Protein AF-A0A2J5P1G5-F1 (afdb_monomer_lite)

InterPro domains:
  IPR009246 Ethanolamine ammonia-lyase small subunit [PF05985] (5-177)
  IPR009246 Ethanolamine ammonia-lyase small subunit [PTHR39330] (4-177)
  IPR042251 Ethanolamine ammonia-lyase light chain, C-terminal [G3DSA:3.40.50.11240] (61-177)
  IPR042255 Ethanolamine ammonia-lyase light chain, N-terminal [G3DSA:1.10.30.40] (1-49)

Foldseek 3Di:
DPPQQPCVVVVVVDPDPPSQDDDVPHGDPVVVVVVVVLVVVLVVQQQDFAPVVLVQVLCVVVVFAEDEFEFQQPDSVSLVVPVPRQLHTDPVRLVCLLVVPWAAWQEEEEEECARGNVVSVVPVSVVVSVCVVVCVVVVTGYTHHYYYYSHDPNNQVNSCVSNVYNYYDYDYDDRRD

Organism: NCBI:txid1134687

Structure (mmCIF, N/CA/C/O backbone):
data_AF-A0A2J5P1G5-F1
#
_entry.id   AF-A0A2J5P1G5-F1
#
loop_
_atom_site.group_PDB
_atom_site.id
_atom_site.type_symbol
_atom_site.label_atom_id
_atom_site.label_alt_id
_atom_site.label_comp_id
_atom_site.label_asym_id
_atom_site.label_entity_id
_atom_site.label_seq_id
_atom_site.pdbx_PDB_ins_code
_atom_site.Cartn_x
_atom_site.Cartn_y
_atom_site.Cartn_z
_atom_site.occupancy
_atom_site.B_iso_or_equiv
_atom_site.auth_seq_id
_atom_site.auth_comp_id
_atom_site.auth_asym_id
_atom_site.auth_atom_id
_atom_site.pdbx_PDB_model_num
ATOM 1 N N . MET A 1 1 ? 18.191 3.410 -45.804 1.00 47.31 1 MET A N 1
ATOM 2 C CA . MET A 1 1 ? 17.425 3.243 -44.550 1.00 47.31 1 MET A CA 1
ATOM 3 C C . MET A 1 1 ? 17.175 1.762 -44.374 1.00 47.31 1 MET A C 1
ATOM 5 O O . MET A 1 1 ? 16.726 1.146 -45.331 1.00 47.31 1 MET A O 1
ATOM 9 N N . ASN A 1 2 ? 17.518 1.180 -43.223 1.00 57.34 2 ASN A N 1
ATOM 10 C CA . ASN A 1 2 ? 17.138 -0.208 -42.955 1.00 57.34 2 ASN A CA 1
ATOM 11 C C . ASN A 1 2 ? 15.604 -0.307 -42.961 1.00 57.34 2 ASN A C 1
ATOM 13 O O . ASN A 1 2 ? 14.961 0.606 -42.432 1.00 57.34 2 ASN A O 1
ATOM 17 N N . PRO A 1 3 ? 15.022 -1.351 -43.574 1.00 60.09 3 PRO A N 1
ATOM 18 C CA . PRO A 1 3 ? 13.582 -1.550 -43.536 1.00 60.09 3 PRO A CA 1
ATOM 19 C C . PRO A 1 3 ? 13.118 -1.634 -42.073 1.00 60.09 3 PRO A C 1
ATOM 21 O O . PRO A 1 3 ? 13.862 -2.153 -41.232 1.00 60.09 3 PRO A O 1
ATOM 24 N N . PRO A 1 4 ? 11.932 -1.091 -41.745 1.00 65.06 4 PRO A N 1
ATOM 25 C CA . PRO A 1 4 ? 11.383 -1.208 -40.404 1.00 65.06 4 PRO A CA 1
ATOM 26 C C . PRO A 1 4 ? 11.291 -2.688 -40.025 1.00 65.06 4 PRO A C 1
ATOM 28 O O . PRO A 1 4 ? 10.872 -3.516 -40.832 1.00 65.06 4 PRO A O 1
ATOM 31 N N . ASP A 1 5 ? 11.731 -3.006 -38.808 1.00 76.38 5 ASP A N 1
ATOM 32 C CA . ASP A 1 5 ? 11.719 -4.366 -38.278 1.00 76.38 5 ASP A CA 1
ATOM 33 C C . ASP A 1 5 ? 10.296 -4.941 -38.379 1.00 76.38 5 ASP A C 1
ATOM 35 O O . ASP A 1 5 ? 9.349 -4.331 -37.877 1.00 76.38 5 ASP A O 1
ATOM 39 N N . ALA A 1 6 ? 10.141 -6.096 -39.036 1.00 85.00 6 ALA A N 1
ATOM 40 C CA . ALA A 1 6 ? 8.847 -6.754 -39.241 1.00 85.00 6 ALA A CA 1
ATOM 41 C C . ALA A 1 6 ? 8.138 -7.085 -37.916 1.00 85.00 6 ALA A C 1
ATOM 43 O O . ALA A 1 6 ? 6.930 -7.300 -37.891 1.00 85.00 6 ALA A O 1
ATOM 44 N N . TRP A 1 7 ? 8.889 -7.091 -36.814 1.00 88.81 7 TRP A N 1
ATOM 45 C CA . TRP A 1 7 ? 8.405 -7.360 -35.467 1.00 88.81 7 TRP A CA 1
ATOM 46 C C . TRP A 1 7 ? 7.903 -6.099 -34.749 1.00 88.81 7 TRP A C 1
ATOM 48 O O . TRP A 1 7 ? 7.287 -6.214 -33.693 1.00 88.81 7 TRP A O 1
ATOM 58 N N . ASN A 1 8 ? 8.120 -4.896 -35.299 1.00 88.88 8 ASN A N 1
ATOM 59 C CA . ASN A 1 8 ? 7.677 -3.639 -34.684 1.00 88.88 8 ASN A CA 1
ATOM 60 C C . ASN A 1 8 ? 6.177 -3.585 -34.361 1.00 88.88 8 ASN A C 1
ATOM 62 O O . ASN A 1 8 ? 5.861 -3.119 -33.265 1.00 88.88 8 ASN A O 1
ATOM 66 N N . PRO A 1 9 ? 5.259 -4.057 -35.232 1.00 92.81 9 PRO A N 1
ATOM 67 C CA . PRO A 1 9 ? 3.834 -4.068 -34.910 1.00 92.81 9 PRO A CA 1
ATOM 68 C C . PRO A 1 9 ? 3.525 -4.868 -33.642 1.00 92.81 9 PRO A C 1
ATOM 70 O O . PRO A 1 9 ? 2.657 -4.483 -32.874 1.00 92.81 9 PRO A O 1
ATOM 73 N N . LEU A 1 10 ? 4.297 -5.920 -33.340 1.00 92.81 10 LEU A N 1
ATOM 74 C CA . LEU A 1 10 ? 4.047 -6.772 -32.173 1.00 92.81 10 LEU A CA 1
ATOM 75 C C . LEU A 1 10 ? 4.210 -6.038 -30.835 1.00 92.81 10 LEU A C 1
ATOM 77 O O . LEU A 1 10 ? 3.689 -6.494 -29.818 1.00 92.81 10 LEU A O 1
ATOM 81 N N . ARG A 1 11 ? 4.914 -4.899 -30.826 1.00 92.25 11 ARG A N 1
ATOM 82 C CA . ARG A 1 11 ? 5.111 -4.078 -29.626 1.00 92.25 11 ARG A CA 1
ATOM 83 C C . ARG A 1 11 ? 3.808 -3.503 -29.077 1.00 92.25 11 ARG A C 1
ATOM 85 O O . ARG A 1 11 ? 3.770 -3.173 -27.903 1.00 92.25 11 ARG A O 1
ATOM 92 N N . GLU A 1 12 ? 2.758 -3.370 -29.886 1.00 94.31 12 GLU A N 1
ATOM 93 C CA . GLU A 1 12 ? 1.473 -2.845 -29.400 1.00 94.31 12 GLU A CA 1
ATOM 94 C C . GLU A 1 12 ? 0.734 -3.827 -28.479 1.00 94.31 12 GLU A C 1
ATOM 96 O O . GLU A 1 12 ? -0.112 -3.419 -27.689 1.00 94.31 12 GLU A O 1
ATOM 101 N N . PHE A 1 13 ? 1.080 -5.115 -28.545 1.00 95.44 13 PHE A N 1
ATOM 102 C CA . PHE A 1 13 ? 0.427 -6.172 -27.773 1.00 95.44 13 PHE A CA 1
ATOM 103 C C . PHE A 1 13 ? 1.145 -6.502 -26.460 1.00 95.44 13 PHE A C 1
ATOM 105 O O . PHE A 1 13 ? 0.709 -7.398 -25.736 1.00 95.44 13 PHE A O 1
ATOM 112 N N . THR A 1 14 ? 2.267 -5.843 -26.147 1.0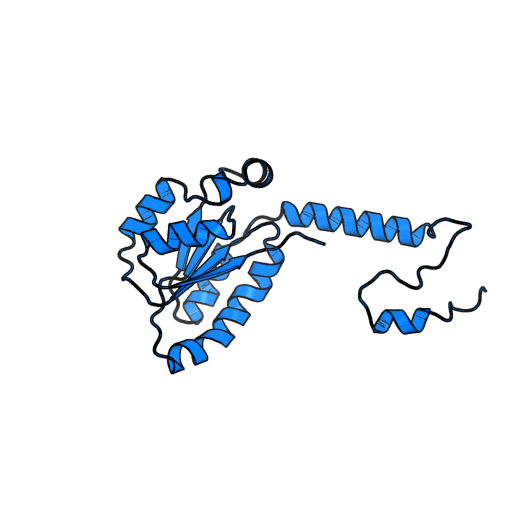0 95.12 14 THR A N 1
ATOM 113 C CA . THR A 1 14 ? 3.022 -6.125 -24.923 1.00 95.12 14 THR A CA 1
ATOM 114 C C . THR A 1 14 ? 3.861 -4.944 -24.444 1.00 95.12 14 THR A C 1
ATOM 116 O O . THR A 1 14 ? 4.541 -4.284 -25.224 1.00 95.12 14 THR A O 1
ATOM 119 N N . ASP A 1 15 ? 3.907 -4.755 -23.125 1.00 92.50 15 ASP A N 1
ATOM 120 C CA . ASP A 1 15 ? 4.838 -3.822 -22.480 1.00 92.50 15 ASP A CA 1
ATOM 121 C C . ASP A 1 15 ? 6.284 -4.357 -22.434 1.00 92.50 15 ASP A C 1
ATOM 123 O O . ASP A 1 15 ? 7.219 -3.641 -22.057 1.00 92.50 15 ASP A O 1
ATOM 127 N N . ALA A 1 16 ? 6.501 -5.625 -22.811 1.00 94.25 16 ALA A N 1
ATOM 128 C CA . ALA A 1 16 ? 7.831 -6.208 -22.886 1.00 94.25 16 ALA A CA 1
ATOM 129 C C . ALA A 1 16 ? 8.686 -5.504 -23.953 1.00 94.25 16 ALA A C 1
ATOM 131 O O . ALA A 1 16 ? 8.231 -5.144 -25.039 1.00 94.25 16 ALA A O 1
ATOM 132 N N . ARG A 1 17 ? 9.980 -5.346 -23.662 1.00 92.31 17 ARG A N 1
ATOM 133 C CA . ARG A 1 17 ? 10.937 -4.673 -24.551 1.00 92.31 17 ARG A CA 1
ATOM 134 C C . ARG A 1 17 ? 11.362 -5.585 -25.711 1.00 92.31 17 ARG A C 1
ATOM 136 O O . ARG A 1 17 ? 12.480 -6.093 -25.726 1.00 92.31 17 ARG A O 1
ATOM 143 N N . ILE A 1 18 ? 10.461 -5.802 -26.667 1.00 93.44 18 ILE A N 1
ATOM 144 C CA . ILE A 1 18 ? 10.683 -6.598 -27.886 1.00 93.44 18 ILE A CA 1
ATOM 145 C C . ILE A 1 18 ? 10.929 -5.705 -29.112 1.00 93.44 18 ILE A C 1
ATOM 147 O O . ILE A 1 18 ? 10.710 -4.495 -29.055 1.00 93.44 18 ILE A O 1
ATOM 151 N N . ALA A 1 19 ? 11.386 -6.301 -30.221 1.00 92.38 19 ALA A N 1
ATOM 152 C CA . ALA A 1 19 ? 11.662 -5.600 -31.487 1.00 92.38 19 ALA A CA 1
ATOM 153 C C . ALA A 1 19 ? 12.560 -4.351 -31.313 1.00 92.38 19 ALA A C 1
ATOM 155 O O . ALA A 1 19 ? 12.330 -3.285 -31.879 1.00 92.38 19 ALA A O 1
ATOM 156 N N . LEU A 1 20 ? 13.594 -4.480 -30.474 1.00 91.06 20 LEU A N 1
ATOM 157 C CA . LEU A 1 20 ? 14.518 -3.395 -30.120 1.00 91.06 20 LEU A CA 1
ATOM 158 C C . LEU A 1 20 ? 15.593 -3.130 -31.186 1.00 91.06 20 LEU A C 1
ATOM 160 O O . LEU A 1 20 ? 16.324 -2.142 -31.101 1.00 91.06 20 LEU A O 1
ATOM 164 N N . GLY A 1 21 ? 15.719 -4.021 -32.171 1.00 90.06 21 GLY A N 1
ATOM 165 C CA . GLY A 1 21 ? 16.864 -4.076 -33.072 1.00 90.06 21 GLY A CA 1
ATOM 166 C C . GLY A 1 21 ? 18.146 -4.553 -32.376 1.00 90.06 21 GLY A C 1
ATOM 167 O O . GLY A 1 21 ? 18.135 -5.019 -31.237 1.00 90.06 21 GLY A O 1
ATOM 168 N N . ARG A 1 22 ? 19.276 -4.452 -33.083 1.00 90.88 22 ARG A N 1
ATOM 169 C CA . ARG A 1 22 ? 20.595 -4.897 -32.601 1.00 90.88 22 ARG A CA 1
ATOM 170 C C . ARG A 1 22 ? 21.739 -4.099 -33.220 1.00 90.88 22 ARG A C 1
ATOM 172 O O . ARG A 1 22 ? 21.623 -3.615 -34.343 1.00 90.88 22 ARG A O 1
ATOM 179 N N . SER A 1 23 ? 22.852 -4.022 -32.500 1.00 91.31 23 SER A N 1
ATOM 180 C CA . SER A 1 23 ? 24.165 -3.588 -32.982 1.00 91.31 23 SER A CA 1
ATOM 181 C C . SER A 1 23 ? 25.141 -4.755 -32.810 1.00 91.31 23 SER A C 1
ATOM 183 O O . SER A 1 23 ? 25.591 -5.042 -31.701 1.00 91.31 23 SER A O 1
ATOM 185 N N . GLY A 1 24 ? 25.397 -5.508 -33.886 1.00 91.50 24 GLY A N 1
ATOM 186 C CA . GLY A 1 24 ? 26.115 -6.785 -33.802 1.00 91.50 24 GLY A CA 1
ATOM 187 C C . GLY A 1 24 ? 25.352 -7.810 -32.953 1.00 91.50 24 GLY A C 1
ATOM 188 O O . GLY A 1 24 ? 24.217 -8.161 -33.290 1.00 91.50 24 GLY A O 1
ATOM 189 N N . ALA A 1 25 ? 25.983 -8.265 -31.866 1.00 93.44 25 ALA A N 1
ATOM 190 C CA . ALA A 1 25 ? 25.400 -9.148 -30.848 1.00 93.44 25 ALA A CA 1
ATOM 191 C C . ALA A 1 25 ? 24.830 -8.388 -29.626 1.00 93.44 25 ALA A C 1
ATOM 193 O O . ALA A 1 25 ? 24.410 -9.015 -28.658 1.00 93.44 25 ALA A O 1
ATOM 194 N N . SER A 1 26 ? 24.815 -7.051 -29.665 1.00 94.31 26 SER A N 1
ATOM 195 C CA . SER A 1 26 ? 24.438 -6.184 -28.542 1.00 94.31 26 SER A CA 1
ATOM 196 C C . SER A 1 26 ? 23.190 -5.347 -28.838 1.00 94.31 26 SER A C 1
ATOM 198 O O . SER A 1 26 ? 22.733 -5.245 -29.980 1.00 94.31 26 SER A O 1
ATOM 200 N N . LEU A 1 27 ? 22.646 -4.700 -27.803 1.00 94.88 27 LEU A N 1
ATOM 201 C CA . LEU A 1 27 ? 21.562 -3.726 -27.942 1.00 94.88 27 LEU A CA 1
ATOM 202 C C . LEU A 1 27 ? 22.042 -2.443 -28.646 1.00 94.88 27 LEU A C 1
ATOM 204 O O . LEU A 1 27 ? 23.192 -2.034 -28.462 1.00 94.88 27 LEU A O 1
ATOM 208 N N . PRO A 1 28 ? 21.175 -1.754 -29.408 1.00 94.69 28 PRO A N 1
ATOM 209 C CA . PRO A 1 28 ? 21.471 -0.407 -29.881 1.00 94.69 28 PRO A CA 1
ATOM 210 C C . PRO A 1 28 ? 21.664 0.561 -28.709 1.00 94.69 28 PRO A C 1
ATOM 212 O O . PRO A 1 28 ? 20.949 0.479 -27.709 1.00 94.69 28 PRO A O 1
ATOM 215 N N . THR A 1 29 ? 22.558 1.543 -28.857 1.00 95.75 29 THR A N 1
ATOM 216 C CA . THR A 1 29 ? 22.871 2.532 -27.806 1.00 95.75 29 THR A CA 1
ATOM 217 C C . THR A 1 29 ? 21.625 3.206 -27.234 1.00 95.75 29 THR A C 1
ATOM 219 O O . THR A 1 29 ? 21.509 3.365 -26.023 1.00 95.75 29 THR A O 1
ATOM 222 N N . ARG A 1 30 ? 20.649 3.548 -28.086 1.00 95.25 30 ARG A N 1
ATOM 223 C CA . ARG A 1 30 ? 19.376 4.147 -27.658 1.00 95.25 30 ARG A CA 1
ATOM 224 C C . ARG A 1 30 ? 18.631 3.272 -26.644 1.00 95.25 30 ARG A C 1
ATOM 226 O O . ARG A 1 30 ? 18.087 3.797 -25.681 1.00 95.25 30 ARG A O 1
ATOM 233 N N . GLU A 1 31 ? 18.628 1.955 -26.832 1.00 95.50 31 GLU A N 1
ATOM 234 C CA . GLU A 1 31 ? 17.922 1.035 -25.934 1.00 95.50 31 GLU A CA 1
ATOM 235 C C . GLU A 1 31 ? 18.682 0.788 -24.633 1.00 95.50 31 GLU A C 1
ATOM 237 O O . GLU A 1 31 ? 18.060 0.669 -23.578 1.00 95.50 31 GLU A O 1
ATOM 242 N N . VAL A 1 32 ? 20.018 0.825 -24.676 1.00 96.75 32 VAL A N 1
ATOM 243 C CA . VAL A 1 32 ? 20.853 0.842 -23.465 1.00 96.75 32 VAL A CA 1
ATOM 244 C C . VAL A 1 32 ? 20.556 2.090 -22.626 1.00 96.75 32 VAL A C 1
ATOM 246 O O . VAL A 1 32 ? 20.327 1.981 -21.422 1.00 96.75 32 VAL A O 1
ATOM 249 N N . LEU A 1 33 ? 20.483 3.267 -23.255 1.00 97.81 33 LEU A N 1
ATOM 250 C CA . LEU A 1 33 ? 20.149 4.522 -22.570 1.00 97.81 33 LEU A CA 1
ATOM 251 C C . LEU A 1 33 ? 18.721 4.507 -22.003 1.00 97.81 33 LEU A C 1
ATOM 253 O O . LEU A 1 33 ? 18.515 4.876 -20.847 1.00 97.81 33 LEU A O 1
ATOM 257 N N . ASN A 1 34 ? 17.743 4.017 -22.770 1.00 96.19 34 ASN A N 1
ATOM 258 C CA . ASN A 1 34 ? 16.362 3.858 -22.304 1.00 96.19 34 ASN A CA 1
ATOM 259 C C . ASN A 1 34 ? 16.256 2.903 -21.109 1.00 96.19 34 ASN A C 1
ATOM 261 O O . ASN A 1 34 ? 15.439 3.104 -20.209 1.00 96.19 34 ASN A O 1
ATOM 265 N N . PHE A 1 35 ? 17.038 1.822 -21.106 1.00 95.88 35 PHE A N 1
ATOM 266 C CA . PHE A 1 35 ? 17.109 0.903 -19.975 1.00 95.88 35 PHE A CA 1
ATOM 267 C C . PHE A 1 35 ? 17.730 1.570 -18.748 1.00 95.88 35 PHE A C 1
ATOM 269 O O . PHE A 1 35 ? 17.129 1.524 -17.678 1.00 95.88 35 PHE A O 1
ATOM 276 N N . GLY A 1 36 ? 18.858 2.267 -18.910 1.00 97.06 36 GLY A N 1
ATOM 277 C CA . GLY A 1 36 ? 19.502 3.010 -17.825 1.00 97.06 36 GLY A CA 1
ATOM 278 C C . GLY A 1 36 ? 18.579 4.054 -17.189 1.00 97.06 36 GLY A C 1
ATOM 279 O O . GLY A 1 36 ? 18.469 4.113 -15.966 1.00 97.06 36 GLY A O 1
ATOM 280 N N . LEU A 1 37 ? 17.842 4.815 -18.005 1.00 96.69 37 LEU A N 1
ATOM 281 C CA . LEU A 1 37 ? 16.862 5.789 -17.517 1.00 96.69 37 LEU A CA 1
ATOM 282 C C . LEU A 1 37 ? 15.719 5.125 -16.738 1.00 96.69 37 LEU A C 1
ATOM 284 O O . LEU A 1 37 ? 15.329 5.613 -15.679 1.00 96.69 37 LEU A O 1
ATOM 288 N N . ALA A 1 38 ? 15.172 4.022 -17.252 1.00 94.62 38 ALA A N 1
ATOM 289 C CA . ALA A 1 38 ? 14.114 3.296 -16.555 1.00 94.62 38 ALA A CA 1
ATOM 290 C C . ALA A 1 38 ? 14.607 2.721 -15.221 1.00 94.62 38 ALA A C 1
ATOM 292 O O . ALA A 1 38 ? 13.913 2.843 -14.218 1.00 94.62 38 ALA A O 1
ATOM 293 N N . HIS A 1 39 ? 15.827 2.179 -15.191 1.00 95.06 39 HIS A N 1
ATOM 294 C CA . HIS A 1 39 ? 16.432 1.671 -13.966 1.00 95.06 39 HIS A CA 1
ATOM 295 C C . HIS A 1 39 ? 16.639 2.779 -12.923 1.00 95.06 39 HIS A C 1
ATOM 297 O O . HIS A 1 39 ? 16.324 2.580 -11.752 1.00 95.06 39 HIS A O 1
ATOM 303 N N . ALA A 1 40 ? 17.109 3.960 -13.337 1.00 94.06 40 ALA A N 1
ATOM 304 C CA . ALA A 1 40 ? 17.234 5.113 -12.445 1.00 94.06 40 ALA A CA 1
ATOM 305 C C . ALA A 1 40 ? 15.874 5.509 -11.839 1.00 94.06 40 ALA A C 1
ATOM 307 O O . ALA A 1 40 ? 15.749 5.600 -10.621 1.00 94.06 40 ALA A O 1
ATOM 308 N N . ARG A 1 41 ? 14.827 5.618 -12.669 1.00 91.81 41 ARG A N 1
ATOM 309 C CA . ARG A 1 41 ? 13.458 5.920 -12.209 1.00 91.81 41 ARG A CA 1
ATOM 310 C C . ARG A 1 41 ? 12.913 4.874 -11.235 1.00 91.81 41 ARG A C 1
ATOM 312 O O . ARG A 1 41 ? 12.276 5.235 -10.250 1.00 91.81 41 ARG A O 1
ATOM 319 N N . ALA A 1 42 ? 13.161 3.591 -11.496 1.00 90.06 42 ALA A N 1
ATOM 320 C CA . ALA A 1 42 ? 12.739 2.509 -10.611 1.00 90.06 42 ALA A CA 1
ATOM 321 C C . ALA A 1 42 ? 13.412 2.610 -9.233 1.00 90.06 42 ALA A C 1
ATOM 323 O O . ALA A 1 42 ? 12.755 2.414 -8.213 1.00 90.06 42 ALA A O 1
ATOM 324 N N . ARG A 1 43 ? 14.703 2.975 -9.187 1.00 90.69 43 ARG A N 1
ATOM 325 C CA . ARG A 1 43 ? 15.426 3.215 -7.928 1.00 90.69 43 ARG A CA 1
ATOM 326 C C . ARG A 1 43 ? 14.855 4.407 -7.167 1.00 90.69 43 ARG A C 1
ATOM 328 O O . ARG A 1 43 ? 14.610 4.281 -5.972 1.00 90.69 43 ARG A O 1
ATOM 335 N N . ASP A 1 44 ? 14.590 5.518 -7.848 1.00 90.06 44 ASP A N 1
ATOM 336 C CA . ASP A 1 44 ? 14.005 6.708 -7.219 1.00 90.06 44 ASP A CA 1
ATOM 337 C C . ASP A 1 44 ? 12.629 6.402 -6.605 1.00 90.06 44 ASP A C 1
ATOM 339 O O . ASP A 1 44 ? 12.336 6.816 -5.482 1.00 90.06 44 ASP A O 1
ATOM 343 N N . ALA A 1 45 ? 11.814 5.589 -7.287 1.00 87.62 45 ALA A N 1
ATOM 344 C CA . ALA A 1 45 ? 10.493 5.185 -6.807 1.00 87.62 45 ALA A CA 1
ATOM 345 C C . ALA A 1 45 ? 10.527 4.399 -5.479 1.00 87.62 45 ALA A C 1
ATOM 347 O O . ALA A 1 45 ? 9.573 4.482 -4.706 1.00 87.62 45 ALA A O 1
ATOM 348 N N . ILE A 1 46 ? 11.614 3.673 -5.181 1.00 88.50 46 ILE A N 1
ATOM 349 C CA . ILE A 1 46 ? 11.785 2.944 -3.906 1.00 88.50 46 ILE A CA 1
ATOM 350 C C . ILE A 1 46 ? 11.898 3.915 -2.723 1.00 88.50 46 ILE A C 1
ATOM 352 O O . ILE A 1 46 ? 11.469 3.607 -1.605 1.00 88.50 46 ILE A O 1
ATOM 356 N N . HIS A 1 47 ? 12.486 5.087 -2.963 1.00 88.19 47 HIS A N 1
ATOM 357 C CA . HIS A 1 47 ? 12.762 6.093 -1.942 1.00 88.19 47 HIS A CA 1
ATOM 358 C C . HIS A 1 47 ? 11.673 7.167 -1.836 1.00 88.19 47 HIS A C 1
ATOM 360 O O . HIS A 1 47 ? 11.759 8.027 -0.961 1.00 88.19 47 HIS A O 1
ATOM 366 N N . GLN A 1 48 ? 10.638 7.116 -2.679 1.00 87.62 48 GLN A N 1
ATOM 367 C CA . GLN A 1 48 ? 9.549 8.084 -2.652 1.00 87.62 48 GLN A CA 1
ATOM 368 C C . GLN A 1 48 ? 8.753 7.998 -1.331 1.00 87.62 48 GLN A C 1
ATOM 370 O O . GLN A 1 48 ? 8.174 6.945 -1.033 1.00 87.62 48 GLN A O 1
ATOM 375 N N . PRO A 1 49 ? 8.654 9.096 -0.555 1.00 87.81 49 PRO A N 1
ATOM 376 C CA . PRO A 1 49 ? 7.910 9.110 0.701 1.00 87.81 49 PRO A CA 1
ATOM 377 C C . PRO A 1 49 ? 6.417 8.826 0.520 1.00 87.81 49 PRO A C 1
ATOM 379 O O . PRO A 1 49 ? 5.813 9.155 -0.506 1.00 87.81 49 PRO A O 1
ATOM 382 N N . PHE A 1 50 ? 5.799 8.254 1.551 1.00 92.00 50 PHE A N 1
ATOM 383 C CA . PHE A 1 50 ? 4.360 8.041 1.577 1.00 92.00 50 PHE A CA 1
ATOM 384 C C . PHE A 1 50 ? 3.626 9.285 2.076 1.00 92.00 50 PHE A C 1
ATOM 386 O O . PHE A 1 50 ? 3.639 9.592 3.264 1.00 92.00 50 PHE A O 1
ATOM 393 N N . ALA A 1 51 ? 2.964 9.993 1.162 1.00 92.44 51 ALA A N 1
ATOM 394 C CA . ALA A 1 51 ? 2.146 11.160 1.468 1.00 92.44 51 ALA A CA 1
ATOM 395 C C . ALA A 1 51 ? 0.752 10.748 1.983 1.00 92.44 51 ALA A C 1
ATOM 397 O O . ALA A 1 51 ? -0.262 11.039 1.350 1.00 92.44 51 ALA A O 1
ATOM 398 N N . SER A 1 52 ? 0.702 10.038 3.116 1.00 93.25 52 SER A N 1
ATOM 399 C CA . SER A 1 52 ? -0.543 9.526 3.716 1.00 93.25 52 SER A CA 1
ATOM 400 C C . SER A 1 52 ? -1.582 10.618 3.958 1.00 93.25 52 SER A C 1
ATOM 402 O O . SER A 1 52 ? -2.771 10.395 3.756 1.00 93.25 52 SER A O 1
ATOM 404 N N . ASP A 1 53 ? -1.136 11.818 4.325 1.00 93.31 53 ASP A N 1
ATOM 405 C CA . ASP A 1 53 ? -2.012 12.938 4.681 1.00 93.31 53 ASP A CA 1
ATOM 406 C C . ASP A 1 53 ? -2.879 13.394 3.500 1.00 93.31 53 ASP A C 1
ATOM 408 O O . ASP A 1 53 ? -4.007 13.847 3.684 1.00 93.31 53 ASP A O 1
ATOM 412 N N . GLN A 1 54 ? -2.396 13.192 2.269 1.00 94.00 54 GLN A N 1
ATOM 413 C CA . GLN A 1 54 ? -3.153 13.489 1.050 1.00 94.00 54 GLN A CA 1
ATOM 414 C C . GLN A 1 54 ? -4.328 12.524 0.836 1.00 94.00 54 GLN A C 1
ATOM 416 O O . GLN A 1 54 ? -5.230 12.826 0.059 1.00 94.00 54 GLN A O 1
ATOM 421 N N . LEU A 1 55 ? -4.338 11.372 1.514 1.00 94.94 55 LEU A N 1
ATOM 422 C CA . LEU A 1 55 ? -5.410 10.378 1.426 1.00 94.94 55 LEU A CA 1
ATOM 423 C C . LEU A 1 55 ? -6.512 10.605 2.463 1.00 94.94 55 LEU A C 1
ATOM 425 O O . LEU A 1 55 ? -7.619 10.109 2.275 1.00 94.94 55 LEU A O 1
ATOM 429 N N . VAL A 1 56 ? -6.242 11.374 3.522 1.00 96.25 56 VAL A N 1
ATOM 430 C CA . VAL A 1 56 ? -7.186 11.592 4.629 1.00 96.25 56 VAL A CA 1
ATOM 431 C C . VAL A 1 56 ? -8.466 12.274 4.143 1.00 96.25 56 VAL A C 1
ATOM 433 O O . VAL A 1 56 ? -9.555 11.757 4.374 1.00 96.25 56 VAL A O 1
ATOM 436 N N . GLN A 1 57 ? -8.348 13.400 3.431 1.00 96.75 57 GLN A N 1
ATOM 437 C CA . GLN A 1 57 ? -9.514 14.152 2.944 1.00 96.75 57 GLN A CA 1
ATOM 438 C C . GLN A 1 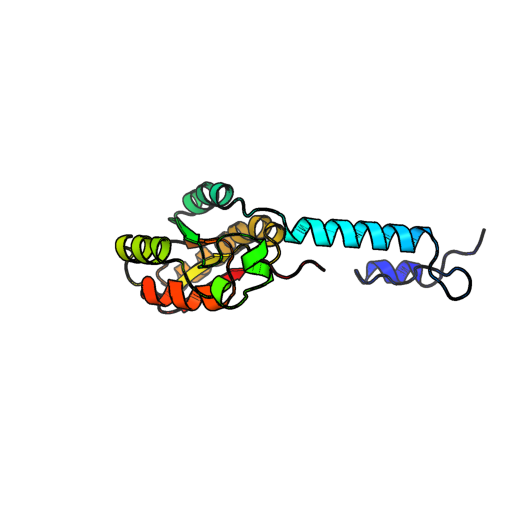57 ? -10.368 13.337 1.952 1.00 96.75 57 GLN A C 1
ATOM 440 O O . GLN A 1 57 ? -11.562 13.181 2.206 1.00 96.75 57 GLN A O 1
ATOM 445 N N . PRO A 1 58 ? -9.799 12.713 0.899 1.00 96.69 58 PRO A N 1
ATOM 446 C CA . PRO A 1 58 ? -10.584 11.869 -0.002 1.00 96.69 58 PRO A CA 1
ATOM 447 C C . PRO A 1 58 ? -11.265 10.674 0.680 1.00 96.69 58 PRO A C 1
ATOM 449 O O . PRO A 1 58 ? -12.339 10.261 0.256 1.00 96.69 58 PRO A O 1
ATOM 452 N N . LEU A 1 59 ? -10.662 10.087 1.721 1.00 97.25 59 LEU A N 1
ATOM 453 C CA . LEU A 1 59 ? -11.293 9.004 2.487 1.00 97.25 59 LEU A CA 1
ATOM 454 C C . LEU A 1 59 ? -12.432 9.527 3.374 1.00 97.25 59 LEU A C 1
ATOM 456 O O . LEU A 1 59 ? -13.484 8.890 3.449 1.00 97.25 59 LEU A O 1
ATOM 460 N N . ALA A 1 60 ? -12.267 10.707 3.972 1.00 97.25 60 ALA A N 1
ATOM 461 C CA . ALA A 1 60 ? -13.316 11.366 4.744 1.00 97.25 60 ALA A CA 1
ATOM 462 C C . ALA A 1 60 ? -14.536 11.727 3.878 1.00 97.25 60 ALA A C 1
ATOM 464 O O . ALA A 1 60 ? -15.670 11.532 4.313 1.00 97.25 60 ALA A O 1
ATOM 465 N N . GLU A 1 61 ? -14.328 12.161 2.630 1.00 97.31 61 GLU A N 1
ATOM 466 C CA . GLU A 1 61 ? -15.405 12.396 1.650 1.00 97.31 61 GLU A CA 1
ATOM 467 C C . GLU A 1 61 ? -16.210 11.125 1.326 1.00 97.31 61 GLU A C 1
ATOM 469 O O . GLU A 1 61 ? -17.392 11.201 0.991 1.00 97.31 61 GLU A O 1
ATOM 474 N N . LEU A 1 62 ? -15.598 9.944 1.470 1.00 96.81 62 LEU A N 1
ATOM 475 C CA . LEU A 1 62 ? -16.276 8.648 1.354 1.00 96.81 62 LEU A CA 1
ATOM 476 C C . LEU A 1 62 ? -16.973 8.212 2.657 1.00 96.81 62 LEU A C 1
ATOM 478 O O . LEU A 1 62 ? -17.539 7.119 2.709 1.00 96.81 62 LEU A O 1
ATOM 482 N N . GLY A 1 63 ? -16.939 9.042 3.703 1.00 96.19 63 GLY A N 1
ATOM 483 C CA . GLY A 1 63 ? -17.500 8.747 5.021 1.00 96.19 63 GLY A CA 1
ATOM 484 C C . GLY A 1 63 ? -16.631 7.823 5.876 1.00 96.19 63 GLY A C 1
ATOM 485 O O . GLY A 1 63 ? -17.142 7.208 6.811 1.00 96.19 63 GLY A O 1
ATOM 486 N N . LEU A 1 64 ? -15.339 7.691 5.558 1.00 96.94 64 LEU A N 1
ATOM 487 C CA . LEU A 1 64 ? -14.402 6.833 6.282 1.00 96.94 64 LEU A CA 1
ATOM 488 C C . LEU A 1 64 ? -13.511 7.663 7.208 1.00 96.94 64 LEU A C 1
ATOM 490 O O . LEU A 1 64 ? -12.939 8.671 6.800 1.00 96.94 64 LEU A O 1
ATOM 494 N N . SER A 1 65 ? -13.350 7.213 8.451 1.00 96.25 65 SER A N 1
ATOM 495 C CA . SER A 1 65 ? -12.321 7.736 9.350 1.00 96.25 65 SER A CA 1
ATOM 496 C C . SER A 1 65 ? -10.979 7.058 9.082 1.00 96.25 65 SER A C 1
ATOM 498 O O . SER A 1 65 ? -10.928 5.921 8.606 1.00 96.25 65 SER A O 1
ATOM 500 N N . THR A 1 66 ? -9.887 7.752 9.398 1.00 97.25 66 THR A N 1
ATOM 501 C CA . THR A 1 66 ? -8.524 7.258 9.178 1.00 97.25 66 THR A CA 1
ATOM 502 C C . THR A 1 66 ? -7.693 7.295 10.452 1.00 97.25 66 THR A C 1
ATOM 504 O O . THR A 1 66 ? -7.812 8.239 11.231 1.00 97.25 66 THR A O 1
ATOM 507 N N . LEU A 1 67 ? -6.803 6.320 10.621 1.00 97.25 67 LEU A N 1
ATOM 508 C CA . LEU A 1 67 ? -5.762 6.301 11.652 1.00 97.25 67 LEU A CA 1
ATOM 509 C C . LEU A 1 67 ? -4.398 6.154 10.977 1.00 97.25 67 LEU A C 1
ATOM 511 O O . LEU A 1 67 ? -4.273 5.385 10.029 1.00 97.25 67 LEU A O 1
ATOM 515 N N . THR A 1 68 ? -3.376 6.856 11.457 1.00 97.38 68 THR A N 1
ATOM 516 C CA . THR A 1 68 ? -2.018 6.767 10.899 1.00 97.38 68 THR A CA 1
ATOM 517 C C . THR A 1 68 ? -1.116 6.016 11.858 1.00 97.38 68 THR A C 1
ATOM 519 O O . THR A 1 68 ? -1.108 6.305 13.049 1.00 97.38 68 THR A O 1
ATOM 522 N N . VAL A 1 69 ? -0.345 5.067 11.333 1.00 97.50 69 VAL A N 1
ATOM 523 C CA . VAL A 1 69 ? 0.550 4.217 12.124 1.00 97.50 69 VAL A CA 1
ATOM 524 C C . VAL A 1 69 ? 1.896 4.043 11.444 1.00 97.50 69 VAL A C 1
ATOM 526 O O . VAL A 1 69 ? 2.042 4.219 10.230 1.00 97.50 69 VAL A O 1
ATOM 529 N N . ARG A 1 70 ? 2.890 3.653 12.233 1.00 97.69 70 ARG A N 1
ATOM 530 C CA . ARG A 1 70 ? 4.240 3.328 11.780 1.00 97.69 70 ARG A CA 1
ATOM 531 C C . ARG A 1 70 ? 4.594 1.909 12.198 1.00 97.69 70 ARG A C 1
ATOM 533 O O . ARG A 1 70 ? 4.243 1.463 13.291 1.00 97.69 70 ARG A O 1
ATOM 540 N N . SER A 1 71 ? 5.307 1.203 11.328 1.00 97.69 71 SER A N 1
ATOM 541 C CA . SER A 1 71 ? 5.958 -0.040 11.732 1.00 97.69 71 SER A CA 1
ATOM 542 C C . SER A 1 71 ? 7.145 0.235 12.663 1.00 97.69 71 SER A C 1
ATOM 544 O O . SER A 1 71 ? 7.545 1.382 12.874 1.00 97.69 71 SER A O 1
ATOM 546 N N . ALA A 1 72 ? 7.752 -0.825 13.191 1.00 97.75 72 ALA A N 1
ATOM 547 C CA . ALA A 1 72 ? 8.963 -0.754 13.998 1.00 97.75 72 ALA A CA 1
ATOM 548 C C . ALA A 1 72 ? 10.203 -0.310 13.191 1.00 97.75 72 ALA A C 1
ATOM 550 O O . ALA A 1 72 ? 11.261 -0.065 13.771 1.00 97.75 72 ALA A O 1
ATOM 551 N N . ALA A 1 73 ? 10.108 -0.194 11.860 1.00 97.06 73 ALA A N 1
ATOM 552 C CA . ALA A 1 73 ? 11.171 0.379 11.044 1.00 97.06 73 ALA A CA 1
ATOM 553 C C . ALA A 1 73 ? 11.155 1.916 11.138 1.00 97.06 73 ALA A C 1
ATOM 555 O O . ALA A 1 73 ? 10.246 2.573 10.633 1.00 97.06 73 ALA A O 1
ATOM 556 N N . SER A 1 74 ? 12.198 2.489 11.747 1.00 94.06 74 SER A N 1
ATOM 557 C CA . SER A 1 74 ? 12.329 3.936 11.989 1.00 94.06 74 SER A CA 1
ATOM 558 C C . SER A 1 74 ? 12.383 4.782 10.718 1.00 94.06 74 SER A C 1
ATOM 560 O O . SER A 1 74 ? 11.965 5.937 10.714 1.00 94.06 74 SER A O 1
ATOM 562 N N . ASP A 1 75 ? 12.926 4.219 9.643 1.00 94.06 75 ASP A N 1
ATOM 563 C CA . ASP A 1 75 ? 13.173 4.914 8.390 1.00 94.06 75 ASP A CA 1
ATOM 564 C C . ASP A 1 75 ? 13.219 3.939 7.204 1.00 94.06 75 ASP A C 1
ATOM 566 O O . ASP A 1 75 ? 13.180 2.711 7.350 1.00 94.06 75 ASP A O 1
ATOM 570 N N . ARG A 1 76 ? 13.310 4.508 5.997 1.00 93.31 76 ARG A N 1
ATOM 571 C CA . ARG A 1 76 ? 13.326 3.753 4.740 1.00 93.31 76 ARG A CA 1
ATOM 572 C C . ARG A 1 76 ? 14.544 2.833 4.617 1.00 93.31 76 ARG A C 1
ATOM 574 O O . ARG A 1 76 ? 14.419 1.762 4.032 1.00 93.31 76 ARG A O 1
ATOM 581 N N . HIS A 1 77 ? 15.704 3.217 5.146 1.00 94.38 77 HIS A N 1
ATOM 582 C CA . HIS A 1 77 ? 16.900 2.379 5.082 1.00 94.38 77 HIS A CA 1
ATOM 583 C C . HIS A 1 77 ? 16.717 1.129 5.951 1.00 94.38 77 HIS A C 1
ATOM 585 O O . HIS A 1 77 ? 16.875 0.007 5.465 1.00 94.38 77 HIS A O 1
ATOM 591 N N . VAL A 1 78 ? 16.280 1.299 7.201 1.00 95.94 78 VAL A N 1
ATOM 592 C CA . VAL A 1 78 ? 15.953 0.181 8.095 1.00 95.94 78 VAL A CA 1
ATOM 593 C C . VAL A 1 78 ? 14.871 -0.707 7.481 1.00 95.94 78 VAL A C 1
ATOM 595 O O . VAL A 1 78 ? 15.048 -1.919 7.431 1.00 95.94 78 VAL A O 1
ATOM 598 N N . TYR A 1 79 ? 13.804 -0.133 6.925 1.00 95.62 79 TYR A N 1
ATOM 599 C CA . TYR A 1 79 ? 12.720 -0.884 6.281 1.00 95.62 79 TYR A CA 1
ATOM 600 C C . TYR A 1 79 ? 13.187 -1.821 5.147 1.00 95.62 79 TYR A C 1
ATOM 602 O O . TYR A 1 79 ? 12.703 -2.958 5.014 1.00 95.62 79 TYR A O 1
ATOM 610 N N . LEU A 1 80 ? 14.137 -1.358 4.326 1.00 93.81 80 LEU A N 1
ATOM 611 C CA . LEU A 1 80 ? 14.688 -2.131 3.210 1.00 93.81 80 LEU A CA 1
ATOM 612 C C . LEU A 1 80 ? 15.586 -3.283 3.683 1.00 93.81 80 LEU A C 1
ATOM 614 O O . LEU A 1 80 ? 15.575 -4.346 3.062 1.00 93.81 80 LEU A O 1
ATOM 618 N N . HIS A 1 81 ? 16.315 -3.098 4.787 1.00 96.31 81 HIS A N 1
ATOM 619 C CA . HIS A 1 81 ? 17.270 -4.081 5.312 1.00 96.31 81 HIS A CA 1
ATOM 620 C C . HIS A 1 81 ? 16.701 -5.010 6.396 1.00 96.31 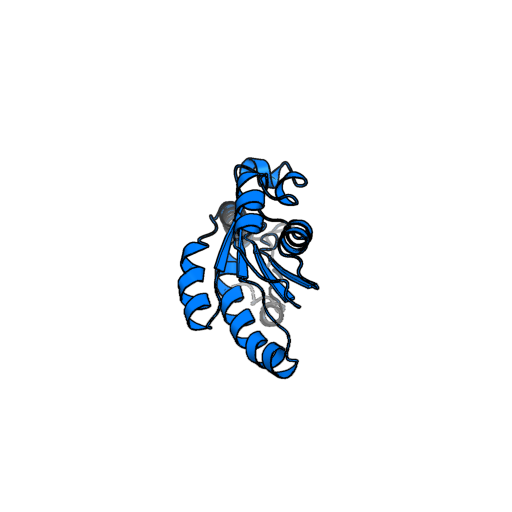81 HIS A C 1
ATOM 622 O O . HIS A 1 81 ? 17.225 -6.105 6.596 1.00 96.31 81 HIS A O 1
ATOM 628 N N . ARG A 1 82 ? 15.636 -4.602 7.093 1.00 96.50 82 ARG A N 1
ATOM 629 C CA . ARG A 1 82 ? 15.031 -5.317 8.227 1.00 96.50 82 ARG A CA 1
ATOM 630 C C . ARG A 1 82 ? 13.563 -5.628 7.955 1.00 96.50 82 ARG A C 1
ATOM 632 O O . ARG A 1 82 ? 12.668 -4.919 8.423 1.00 96.50 82 ARG A O 1
ATOM 639 N N . PRO A 1 83 ? 13.283 -6.684 7.168 1.00 95.50 83 PRO A N 1
ATOM 640 C CA . PRO A 1 83 ? 11.917 -7.041 6.822 1.00 95.50 83 PRO A CA 1
ATOM 641 C C . PRO A 1 83 ? 11.074 -7.434 8.034 1.00 95.50 83 PRO A C 1
ATOM 643 O O . PRO A 1 83 ? 9.862 -7.290 7.987 1.00 95.50 83 PRO A O 1
ATOM 646 N N . ASP A 1 84 ? 11.694 -7.911 9.105 1.00 97.19 84 ASP A N 1
ATOM 647 C CA . ASP A 1 84 ? 11.050 -8.219 10.376 1.00 97.19 84 ASP A CA 1
ATOM 648 C C . ASP A 1 84 ? 10.417 -6.977 11.027 1.00 97.19 84 ASP A C 1
ATOM 650 O O . ASP A 1 84 ? 9.247 -7.023 11.398 1.00 97.19 84 ASP A O 1
ATOM 654 N N . LEU A 1 85 ? 11.123 -5.842 11.050 1.00 97.19 85 LEU A N 1
ATOM 655 C CA . LEU A 1 85 ? 10.623 -4.602 11.658 1.00 97.19 85 LEU A CA 1
ATOM 656 C C . LEU A 1 85 ? 9.457 -3.987 10.874 1.00 97.19 85 LEU A C 1
ATOM 658 O O . LEU A 1 85 ? 8.544 -3.418 11.458 1.00 97.19 85 LEU A O 1
ATOM 662 N N . GLY A 1 86 ? 9.436 -4.159 9.549 1.00 96.88 86 GLY A N 1
ATOM 663 C CA . GLY A 1 86 ? 8.315 -3.715 8.713 1.00 96.88 86 GLY A CA 1
ATOM 664 C C . GLY A 1 86 ? 7.026 -4.532 8.890 1.00 96.88 86 GLY A C 1
ATOM 665 O O . GLY A 1 86 ? 6.003 -4.177 8.307 1.00 96.88 86 GLY A O 1
ATOM 666 N N . ARG A 1 87 ? 7.067 -5.644 9.639 1.00 97.38 87 ARG A N 1
ATOM 667 C CA . ARG A 1 87 ? 5.920 -6.534 9.904 1.00 97.38 87 ARG A CA 1
ATOM 668 C C . ARG A 1 87 ? 5.288 -6.310 11.280 1.00 97.38 87 ARG A C 1
ATOM 670 O O . ARG A 1 87 ? 4.334 -7.005 11.597 1.00 97.38 87 ARG A O 1
ATOM 677 N N . GLN A 1 88 ? 5.828 -5.397 12.082 1.00 97.50 88 GLN A N 1
ATOM 678 C CA . GLN A 1 88 ? 5.396 -5.145 13.456 1.00 97.50 88 GLN A CA 1
ATOM 679 C C . GLN A 1 88 ? 5.128 -3.657 13.637 1.00 97.50 88 GLN A C 1
ATOM 681 O O . GLN A 1 88 ? 5.848 -2.838 13.068 1.00 97.50 88 GLN A O 1
ATOM 686 N N . LEU A 1 89 ? 4.105 -3.300 14.406 1.00 97.81 89 LEU A N 1
ATOM 687 C CA . LEU A 1 89 ? 3.865 -1.918 14.816 1.00 97.81 89 LEU A CA 1
ATOM 688 C C . LEU A 1 89 ? 4.995 -1.438 15.729 1.00 97.81 89 LEU A C 1
ATOM 690 O O . LEU A 1 89 ? 5.535 -2.217 16.518 1.00 97.81 89 LEU A O 1
ATOM 694 N N . ASN A 1 90 ? 5.339 -0.150 15.653 1.00 97.81 90 ASN A N 1
ATOM 695 C CA . ASN A 1 90 ? 6.107 0.446 16.742 1.00 97.81 90 ASN A CA 1
ATOM 696 C C . ASN A 1 90 ? 5.219 0.577 17.994 1.00 97.81 90 ASN A C 1
ATOM 698 O O . ASN A 1 90 ? 3.989 0.579 17.912 1.00 97.81 90 ASN A O 1
ATOM 702 N N . GLU A 1 91 ? 5.854 0.693 19.158 1.00 96.88 91 GLU A N 1
ATOM 703 C CA . GLU A 1 91 ? 5.141 0.686 20.439 1.00 96.88 91 GLU A CA 1
ATOM 704 C C . GLU A 1 91 ? 4.149 1.852 20.573 1.00 96.88 91 GLU A C 1
ATOM 706 O O . GLU A 1 91 ? 3.024 1.666 21.027 1.00 96.88 91 GLU A O 1
ATOM 711 N N . GLU A 1 92 ? 4.535 3.038 20.098 1.00 97.25 92 GLU A N 1
ATOM 712 C CA . GLU A 1 92 ? 3.686 4.236 20.087 1.00 97.25 92 GLU A CA 1
ATOM 713 C C . GLU A 1 92 ? 2.413 4.021 19.255 1.00 97.25 92 GLU A C 1
ATOM 715 O O . GLU A 1 92 ? 1.309 4.187 19.764 1.00 97.25 92 GLU A O 1
ATOM 720 N N . SER A 1 93 ? 2.540 3.542 18.011 1.00 96.94 93 SER A N 1
ATOM 721 C CA . SER A 1 93 ? 1.374 3.299 17.152 1.00 96.94 93 SER A CA 1
ATOM 722 C C . SER A 1 93 ? 0.491 2.181 17.693 1.00 96.94 93 SER A C 1
ATOM 724 O O . SER A 1 93 ? -0.724 2.225 17.507 1.00 96.94 93 SER A O 1
ATOM 726 N N . ARG A 1 94 ? 1.071 1.168 18.352 1.00 96.75 94 ARG A N 1
ATOM 727 C CA . ARG A 1 94 ? 0.292 0.123 19.027 1.00 96.75 94 ARG A CA 1
ATOM 728 C C . ARG A 1 94 ? -0.550 0.724 20.152 1.00 96.75 94 ARG A C 1
ATOM 730 O O . ARG A 1 94 ? -1.742 0.426 20.232 1.00 96.75 94 ARG A O 1
ATOM 737 N N . ALA A 1 95 ? 0.053 1.559 20.996 1.00 96.38 95 ALA A N 1
ATOM 738 C CA . ALA A 1 95 ? -0.642 2.221 22.093 1.00 96.38 95 ALA A CA 1
ATOM 739 C C . ALA A 1 95 ? -1.757 3.148 21.578 1.00 96.38 95 ALA A C 1
ATOM 741 O O . ALA A 1 95 ? -2.889 3.057 22.055 1.00 96.38 95 ALA A O 1
ATOM 742 N N . ASP A 1 96 ? -1.476 3.955 20.554 1.00 95.88 96 ASP A N 1
ATOM 743 C CA . ASP A 1 96 ? -2.449 4.868 19.944 1.00 95.88 96 ASP A CA 1
ATOM 744 C C . ASP A 1 96 ? -3.617 4.118 19.290 1.00 95.88 96 ASP A C 1
ATOM 746 O O . ASP A 1 96 ? -4.781 4.485 19.470 1.00 95.88 96 ASP A O 1
ATOM 750 N N . LEU A 1 97 ? -3.339 3.023 18.572 1.00 95.44 97 LEU A N 1
ATOM 751 C CA . LEU A 1 97 ? -4.380 2.165 18.002 1.00 95.44 97 LEU A CA 1
ATOM 752 C C . LEU A 1 97 ? -5.269 1.562 19.092 1.00 95.44 97 LEU A C 1
ATOM 754 O O . LEU A 1 97 ? -6.494 1.592 18.961 1.00 95.44 97 LEU A O 1
ATOM 758 N N . ALA A 1 98 ? -4.675 1.044 20.169 1.00 94.25 98 ALA A N 1
ATOM 759 C CA . ALA A 1 98 ? -5.420 0.477 21.289 1.00 94.25 98 ALA A CA 1
ATOM 760 C C . ALA A 1 98 ? -6.268 1.540 22.014 1.00 94.25 98 ALA A C 1
ATOM 762 O O . ALA A 1 98 ? -7.383 1.251 22.453 1.00 94.25 98 ALA A O 1
ATOM 763 N N . ALA A 1 99 ? -5.770 2.777 22.097 1.00 94.94 99 ALA A N 1
ATOM 764 C CA . ALA A 1 99 ? -6.459 3.912 22.706 1.00 94.94 99 ALA A CA 1
ATOM 765 C C . ALA A 1 99 ? -7.484 4.595 21.779 1.00 94.94 99 ALA A C 1
ATOM 767 O O . ALA A 1 99 ? -8.286 5.399 22.252 1.00 94.94 99 ALA A O 1
ATOM 768 N N . SER A 1 100 ? -7.512 4.262 20.482 1.00 92.94 100 SER A N 1
ATOM 769 C CA . SER A 1 100 ? -8.377 4.910 19.479 1.00 92.94 100 SER A CA 1
ATOM 770 C C . SER A 1 100 ? -9.882 4.777 19.750 1.00 92.94 100 SER A C 1
ATOM 772 O O . SER A 1 100 ? -10.686 5.497 19.157 1.00 92.94 100 SER A O 1
ATOM 774 N N . GLY A 1 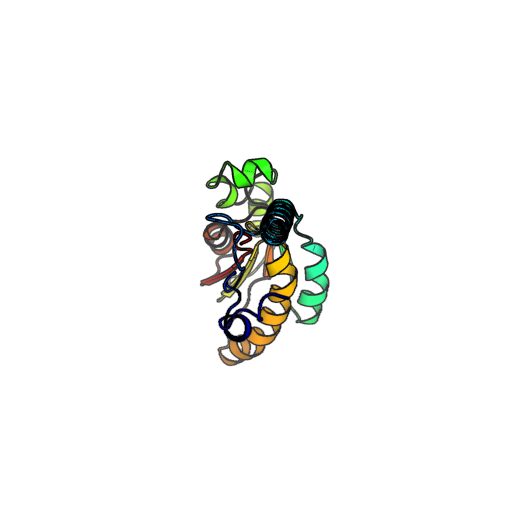101 ? -10.285 3.834 20.610 1.00 89.19 101 GLY A N 1
ATOM 775 C CA . GLY A 1 101 ? -11.692 3.542 20.891 1.00 89.19 101 GLY A CA 1
ATOM 776 C C . GLY A 1 101 ? -12.436 2.915 19.707 1.00 89.19 101 GLY A C 1
ATOM 777 O O . GLY A 1 101 ? -13.667 2.825 19.730 1.00 89.19 101 GLY A O 1
ATOM 778 N N . ALA A 1 102 ? -11.712 2.481 18.670 1.00 90.81 102 ALA A N 1
ATOM 779 C CA . ALA A 1 102 ? -12.290 1.768 17.545 1.00 90.81 102 ALA A CA 1
ATOM 780 C C . ALA A 1 102 ? -12.990 0.490 18.029 1.00 90.81 102 ALA A C 1
ATOM 782 O O . ALA A 1 102 ? -12.460 -0.292 18.821 1.00 90.81 102 ALA A O 1
ATOM 783 N N . ARG A 1 103 ? -14.220 0.287 17.555 1.00 90.19 103 ARG A N 1
ATOM 784 C CA . ARG A 1 103 ? -14.990 -0.918 17.868 1.00 90.19 103 ARG A CA 1
ATOM 785 C C . ARG A 1 103 ? -14.524 -2.074 16.979 1.00 90.19 103 ARG A C 1
ATOM 787 O O . ARG A 1 103 ? -14.136 -1.813 15.839 1.00 90.19 103 ARG A O 1
ATOM 794 N N . PRO A 1 104 ? -14.633 -3.329 17.453 1.00 93.62 104 PRO A N 1
ATOM 795 C CA . PRO A 1 104 ? -14.448 -4.496 16.599 1.00 93.62 104 PRO A CA 1
ATOM 796 C C . PRO A 1 104 ? -15.306 -4.385 15.335 1.00 93.62 104 PRO A C 1
ATOM 798 O O . PRO A 1 104 ? -16.467 -3.972 15.410 1.00 93.62 104 PRO A O 1
ATOM 801 N N . ALA A 1 105 ? -14.732 -4.750 14.193 1.00 95.38 105 ALA A N 1
ATOM 802 C CA . ALA A 1 105 ? -15.382 -4.662 12.890 1.00 95.38 105 ALA A CA 1
ATOM 803 C C . ALA A 1 105 ? -15.139 -5.928 12.061 1.00 95.38 105 ALA A C 1
ATOM 805 O O . ALA A 1 105 ? -14.216 -6.705 12.325 1.00 95.38 105 ALA A O 1
ATOM 806 N N . ASP A 1 106 ? -15.963 -6.133 11.038 1.00 97.56 106 ASP A N 1
ATOM 807 C CA . ASP A 1 106 ? -15.836 -7.293 10.159 1.00 97.56 106 ASP A CA 1
ATOM 808 C C . ASP A 1 106 ? -14.620 -7.180 9.239 1.00 97.56 106 ASP A C 1
ATOM 810 O O . ASP A 1 106 ? -13.924 -8.170 9.022 1.00 97.56 106 ASP A O 1
ATOM 814 N N . LEU A 1 107 ? -14.347 -5.977 8.727 1.00 97.81 107 LEU A N 1
ATOM 815 C CA . LEU A 1 107 ? -13.250 -5.729 7.802 1.00 97.81 107 LEU A CA 1
ATOM 816 C C . LEU A 1 107 ? -12.452 -4.481 8.194 1.00 97.81 107 LEU A C 1
ATOM 818 O O . LEU A 1 107 ? -12.995 -3.394 8.400 1.00 97.81 107 LEU A O 1
ATOM 822 N N . LEU A 1 108 ? -11.134 -4.645 8.238 1.00 98.06 108 LEU A N 1
ATOM 823 C CA . LEU A 1 108 ? -10.155 -3.573 8.326 1.00 98.06 108 LEU A CA 1
ATOM 824 C C . LEU A 1 108 ? -9.484 -3.379 6.964 1.00 98.06 108 LEU A C 1
ATOM 826 O O . LEU A 1 108 ? -8.969 -4.330 6.374 1.00 98.06 108 LEU A O 1
ATOM 830 N N . LEU A 1 109 ? -9.450 -2.134 6.493 1.00 98.19 109 LEU A N 1
ATOM 831 C CA . LEU A 1 109 ? -8.681 -1.739 5.317 1.00 98.19 109 LEU A CA 1
ATOM 832 C C . LEU A 1 109 ? -7.390 -1.054 5.767 1.00 98.19 109 LEU A C 1
ATOM 834 O O . LEU A 1 109 ? -7.434 -0.051 6.481 1.00 98.19 109 LEU A O 1
ATOM 838 N N . VAL A 1 110 ? -6.249 -1.578 5.328 1.00 98.12 110 VAL A N 1
ATOM 839 C CA . VAL A 1 110 ? -4.927 -0.995 5.583 1.00 98.12 110 VAL A CA 1
ATOM 840 C C . VAL A 1 110 ? -4.350 -0.491 4.266 1.00 98.12 110 VAL A C 1
ATOM 842 O O . VAL A 1 110 ? -4.329 -1.214 3.275 1.00 98.12 110 VAL A O 1
ATOM 845 N N . ILE A 1 111 ? -3.869 0.745 4.244 1.00 97.81 111 ILE A N 1
ATOM 846 C CA . ILE A 1 111 ? -3.181 1.357 3.111 1.00 97.81 111 ILE A CA 1
ATOM 847 C C . ILE A 1 111 ? -1.717 1.517 3.505 1.00 97.81 111 ILE A C 1
ATOM 849 O O . ILE A 1 111 ? -1.387 2.339 4.357 1.00 97.81 111 ILE A O 1
ATOM 853 N N . GLY A 1 112 ? -0.852 0.713 2.898 1.00 95.75 112 GLY A N 1
ATOM 854 C CA . GLY A 1 112 ? 0.566 0.642 3.214 1.00 95.75 112 GLY A CA 1
ATOM 855 C C . GLY A 1 112 ? 1.447 1.132 2.073 1.00 95.75 112 GLY A C 1
ATOM 856 O O . GLY A 1 112 ? 1.243 0.776 0.917 1.00 95.75 112 GLY A O 1
ATOM 857 N N . ASP A 1 113 ? 2.471 1.912 2.387 1.00 92.50 113 ASP A N 1
ATOM 858 C CA . ASP A 1 113 ? 3.459 2.392 1.416 1.00 92.50 113 ASP A CA 1
ATOM 859 C C . ASP A 1 113 ? 4.239 1.287 0.690 1.00 92.50 113 ASP A C 1
ATOM 861 O O . ASP A 1 113 ? 4.510 1.403 -0.507 1.00 92.50 113 ASP A O 1
ATOM 865 N N . GLY A 1 114 ? 4.602 0.220 1.400 1.00 92.31 114 GLY A N 1
ATOM 866 C CA . GLY A 1 114 ? 5.371 -0.882 0.842 1.00 92.31 114 GLY A CA 1
ATOM 867 C C . GLY A 1 114 ? 6.704 -0.438 0.221 1.00 92.31 114 GLY A C 1
ATOM 868 O O . GLY A 1 114 ? 7.386 0.480 0.690 1.00 92.31 114 GLY A O 1
ATOM 869 N N . LEU A 1 115 ? 7.068 -1.088 -0.887 1.00 89.56 115 LEU A N 1
ATOM 870 C CA . LEU A 1 115 ? 8.263 -0.762 -1.671 1.00 89.56 115 LEU A CA 1
ATOM 871 C C . LEU A 1 115 ? 8.033 0.371 -2.683 1.00 89.56 115 LEU A C 1
ATOM 873 O O . LEU A 1 115 ? 9.013 0.899 -3.204 1.00 89.56 115 LEU A O 1
ATOM 877 N N . SER A 1 116 ? 6.782 0.761 -2.952 1.00 85.75 116 SER A N 1
ATOM 878 C CA . SER A 1 116 ? 6.450 1.862 -3.862 1.00 85.75 116 SER A CA 1
ATOM 879 C C . SER A 1 116 ? 5.168 2.584 -3.451 1.00 85.75 116 SER A C 1
ATOM 881 O O . SER A 1 116 ? 4.053 2.112 -3.674 1.00 85.75 116 SER A O 1
ATOM 883 N N . SER A 1 117 ? 5.324 3.794 -2.918 1.00 85.06 117 SER A N 1
ATOM 884 C CA . SER A 1 117 ? 4.206 4.615 -2.443 1.00 85.06 117 SER A CA 1
ATOM 885 C C . SER A 1 117 ? 3.330 5.178 -3.575 1.00 85.06 117 SER A C 1
ATOM 887 O O . SER A 1 117 ? 2.156 5.477 -3.351 1.00 85.06 117 SER A O 1
ATOM 889 N N . TYR A 1 118 ? 3.862 5.279 -4.800 1.00 84.25 118 TYR A N 1
ATOM 890 C CA . TYR A 1 118 ? 3.167 5.863 -5.953 1.00 84.25 118 TYR A CA 1
ATOM 891 C C . TYR A 1 118 ? 1.906 5.084 -6.353 1.00 84.25 118 TYR A C 1
ATOM 893 O O . TYR A 1 118 ? 0.844 5.675 -6.563 1.00 84.25 118 TYR A O 1
ATOM 901 N N . ALA A 1 119 ? 2.001 3.753 -6.437 1.00 80.50 119 ALA A N 1
ATOM 902 C CA . ALA A 1 119 ? 0.879 2.909 -6.850 1.00 80.50 119 ALA A CA 1
ATOM 903 C C . ALA A 1 119 ? -0.304 3.043 -5.881 1.00 80.50 119 ALA A C 1
ATOM 905 O O . ALA A 1 119 ? -1.451 3.218 -6.298 1.00 80.50 119 ALA A O 1
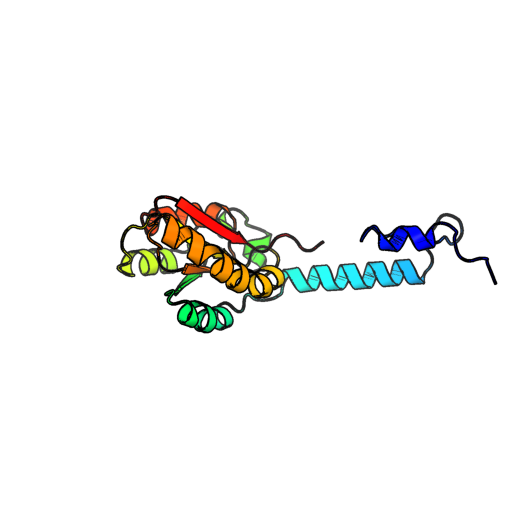ATOM 906 N N . VAL A 1 120 ? -0.006 3.038 -4.584 1.00 88.56 120 VAL A N 1
ATOM 907 C CA . VAL A 1 120 ? -1.009 3.091 -3.520 1.00 88.56 120 VAL A CA 1
ATOM 908 C C . VAL A 1 120 ? -1.672 4.459 -3.445 1.00 88.56 120 VAL A C 1
ATOM 910 O O . VAL A 1 120 ? -2.899 4.525 -3.417 1.00 88.56 120 VAL A O 1
ATOM 913 N N . GLN A 1 121 ? -0.902 5.548 -3.522 1.00 88.19 121 GLN A N 1
ATOM 914 C CA . GLN A 1 121 ? -1.462 6.905 -3.563 1.00 88.19 121 GLN A CA 1
ATOM 915 C C . GLN A 1 121 ? -2.441 7.084 -4.730 1.00 88.19 121 GLN A C 1
ATOM 917 O O . GLN A 1 121 ? -3.489 7.707 -4.576 1.00 88.19 121 GLN A O 1
ATOM 922 N N . ARG A 1 122 ? -2.131 6.499 -5.895 1.00 88.88 122 ARG A N 1
ATOM 923 C CA . ARG A 1 122 ? -2.966 6.639 -7.093 1.00 88.88 122 ARG A CA 1
ATOM 924 C C . ARG A 1 122 ? -4.197 5.735 -7.092 1.00 88.88 122 ARG A C 1
ATOM 926 O O . ARG A 1 122 ? -5.190 6.089 -7.720 1.00 88.88 122 ARG A O 1
ATOM 933 N N . GLN A 1 123 ? -4.118 4.538 -6.511 1.00 93.50 123 GLN A N 1
ATOM 934 C CA . GLN A 1 123 ? -5.138 3.495 -6.698 1.00 93.50 123 GLN A CA 1
ATOM 935 C C . GLN A 1 123 ? -5.978 3.196 -5.456 1.00 93.50 123 GLN A C 1
ATOM 937 O O . GLN A 1 123 ? -7.103 2.724 -5.612 1.00 93.50 123 GLN A O 1
ATOM 942 N N . ALA A 1 124 ? -5.498 3.496 -4.245 1.00 95.12 124 ALA A N 1
ATOM 943 C CA . ALA A 1 124 ? -6.184 3.080 -3.023 1.00 95.12 124 ALA A CA 1
ATOM 944 C C . ALA A 1 124 ? -7.586 3.694 -2.891 1.00 95.12 124 ALA A C 1
ATOM 946 O O . ALA A 1 124 ? -8.564 2.966 -2.741 1.00 95.12 124 ALA A O 1
ATOM 947 N N . VAL A 1 125 ? -7.712 5.018 -3.018 1.00 96.12 125 VAL A N 1
ATOM 948 C CA . VAL A 1 125 ? -9.010 5.705 -2.884 1.00 96.12 125 VAL A CA 1
ATOM 949 C C . VAL A 1 125 ? -10.000 5.295 -3.986 1.00 96.12 125 VAL A C 1
ATOM 951 O O . VAL A 1 125 ? -11.134 4.948 -3.648 1.00 96.12 125 VAL A O 1
ATOM 954 N N . PRO A 1 126 ? -9.628 5.263 -5.288 1.00 96.88 126 PRO A N 1
ATOM 955 C CA . PRO A 1 126 ? -10.519 4.754 -6.331 1.00 96.88 126 PRO A CA 1
ATOM 956 C C . PRO A 1 126 ? -11.017 3.329 -6.081 1.00 96.88 126 PRO A C 1
ATOM 958 O O . PRO A 1 126 ? -12.205 3.069 -6.273 1.00 96.88 126 PRO A O 1
ATOM 961 N N . LEU A 1 127 ? -10.134 2.434 -5.630 1.00 97.19 127 LEU A N 1
ATOM 962 C CA . LEU A 1 127 ? -10.485 1.051 -5.325 1.00 97.19 127 LEU A CA 1
ATOM 963 C C . LEU A 1 127 ? -11.455 0.966 -4.143 1.00 97.19 127 LEU A C 1
ATOM 965 O O . LEU A 1 127 ? -12.485 0.305 -4.248 1.00 97.19 127 LEU A O 1
ATOM 969 N N . ILE A 1 128 ? -11.168 1.672 -3.046 1.00 97.31 128 ILE A N 1
ATOM 970 C CA . ILE A 1 128 ? -12.039 1.702 -1.863 1.00 97.31 128 ILE A CA 1
ATOM 971 C C . ILE A 1 128 ? -13.420 2.238 -2.237 1.00 97.31 128 ILE A C 1
ATOM 973 O O . ILE A 1 128 ? -14.426 1.609 -1.923 1.00 97.31 128 ILE A O 1
ATOM 977 N N . ARG A 1 129 ? -13.487 3.341 -2.989 1.00 97.44 129 ARG A N 1
ATOM 978 C CA . ARG A 1 129 ? -14.753 3.903 -3.479 1.00 97.44 129 ARG A CA 1
ATOM 979 C C . ARG A 1 129 ? -15.573 2.890 -4.279 1.00 97.44 129 ARG A C 1
ATOM 981 O O . ARG A 1 129 ? -16.786 2.829 -4.105 1.00 97.44 129 ARG A O 1
ATOM 988 N N . ALA A 1 130 ? -14.929 2.107 -5.143 1.00 97.75 130 ALA A N 1
ATOM 989 C CA . ALA A 1 130 ? -15.602 1.064 -5.914 1.00 97.75 130 ALA A CA 1
ATOM 990 C C . ALA A 1 130 ? -16.034 -0.132 -5.047 1.00 97.75 130 ALA A C 1
ATOM 992 O O . ALA A 1 130 ? -17.034 -0.775 -5.353 1.00 97.75 130 ALA A O 1
ATOM 993 N N . LEU A 1 131 ? -15.310 -0.416 -3.962 1.00 97.12 131 LEU A N 1
ATOM 994 C CA . LEU A 1 131 ? -15.579 -1.522 -3.043 1.00 97.12 131 LEU A CA 1
ATOM 995 C C . LEU A 1 131 ? -16.744 -1.232 -2.076 1.00 97.12 131 LEU A C 1
ATOM 997 O O . LEU A 1 131 ? -17.523 -2.136 -1.769 1.00 97.12 131 LEU A O 1
ATOM 1001 N N . LEU A 1 132 ? -16.896 0.014 -1.614 1.00 96.94 132 LEU A N 1
ATOM 1002 C CA . LEU A 1 132 ? -17.876 0.397 -0.583 1.00 96.94 132 LEU A CA 1
ATOM 1003 C C . LEU A 1 132 ? -19.329 -0.052 -0.855 1.00 96.94 132 LEU A C 1
ATOM 1005 O O . LEU A 1 132 ? -19.958 -0.561 0.078 1.00 96.94 132 LEU A O 1
ATOM 1009 N N . PRO A 1 133 ? -19.890 0.065 -2.079 1.00 97.25 133 PRO A N 1
ATOM 1010 C CA . PRO A 1 133 ? -21.253 -0.395 -2.357 1.00 97.25 133 PRO A CA 1
ATOM 1011 C C . PRO A 1 133 ? -21.456 -1.894 -2.104 1.00 97.25 133 PRO A C 1
ATOM 1013 O O . PRO A 1 133 ? -22.509 -2.305 -1.610 1.00 97.25 133 PRO A O 1
ATOM 1016 N N . TYR A 1 134 ? -20.442 -2.715 -2.392 1.00 97.19 134 TYR A N 1
ATOM 1017 C CA . TYR A 1 134 ? -20.495 -4.159 -2.165 1.00 97.19 134 TYR A CA 1
ATOM 1018 C C . TYR A 1 134 ? -20.455 -4.484 -0.674 1.00 97.19 134 TYR A C 1
ATOM 1020 O O . TYR A 1 134 ? -21.268 -5.274 -0.201 1.00 97.19 134 TYR A O 1
ATOM 1028 N N . LEU A 1 135 ? -19.579 -3.818 0.085 1.00 96.19 135 LEU A N 1
ATOM 1029 C CA . LEU A 1 135 ? -19.502 -3.995 1.540 1.00 96.19 135 LEU A CA 1
ATOM 1030 C C . LEU A 1 135 ? -20.817 -3.616 2.224 1.00 96.19 135 LEU A C 1
ATOM 1032 O O . LEU A 1 135 ? -21.297 -4.348 3.088 1.00 96.19 135 LEU A O 1
ATOM 1036 N N . LYS A 1 136 ? -21.444 -2.521 1.774 1.00 95.31 136 LYS A N 1
ATOM 1037 C CA . LYS A 1 136 ? -22.763 -2.098 2.253 1.00 95.31 136 LYS A CA 1
ATOM 1038 C C . LYS A 1 136 ? -23.845 -3.129 1.935 1.00 95.31 136 LYS A C 1
ATOM 1040 O O . LYS A 1 136 ? -24.670 -3.418 2.794 1.00 95.31 136 LYS A O 1
ATOM 1045 N N . THR A 1 137 ? -23.833 -3.691 0.727 1.00 97.12 137 THR A N 1
ATOM 1046 C CA . THR A 1 137 ? -24.789 -4.732 0.309 1.00 97.12 137 THR A CA 1
ATOM 1047 C C . THR A 1 137 ? -24.647 -6.000 1.152 1.00 97.12 137 THR A C 1
ATOM 1049 O O . THR A 1 137 ? -25.645 -6.624 1.497 1.00 97.12 137 THR A O 1
ATOM 1052 N N . LEU A 1 138 ? -23.416 -6.352 1.531 1.00 96.56 138 LEU A N 1
ATOM 1053 C CA . LEU A 1 138 ? -23.120 -7.482 2.414 1.00 96.56 138 LEU A CA 1
ATOM 1054 C C . LEU A 1 138 ? -23.367 -7.182 3.903 1.00 96.56 138 LEU A C 1
ATOM 1056 O O . LEU A 1 138 ? -23.274 -8.091 4.722 1.00 96.56 138 LEU A O 1
ATOM 1060 N N . GLY A 1 139 ? -23.662 -5.929 4.267 1.00 96.31 139 GLY A N 1
ATOM 1061 C CA . GLY A 1 139 ? -23.860 -5.514 5.657 1.00 96.31 139 GLY A CA 1
ATOM 1062 C C . GLY A 1 139 ? -22.596 -5.595 6.520 1.00 96.31 139 GLY A C 1
ATOM 1063 O O . GLY A 1 139 ? -22.711 -5.699 7.739 1.00 96.31 139 GLY A O 1
ATOM 1064 N N . LEU A 1 140 ? -21.404 -5.568 5.911 1.00 96.88 140 LEU A N 1
ATOM 1065 C CA . LEU A 1 140 ? -20.134 -5.672 6.632 1.00 96.88 140 LEU A CA 1
ATOM 1066 C C . LEU A 1 140 ? -19.772 -4.342 7.295 1.00 96.88 140 LEU A C 1
ATOM 1068 O O . LEU A 1 140 ? -19.777 -3.288 6.654 1.00 96.88 140 LEU A O 1
ATOM 1072 N N . SER A 1 141 ? -19.414 -4.402 8.575 1.00 96.19 141 SER A N 1
ATOM 1073 C CA . SER A 1 141 ? -18.901 -3.250 9.314 1.00 96.19 141 SER A CA 1
ATOM 1074 C C . SER A 1 141 ? -17.426 -2.988 8.995 1.00 96.19 141 SER A C 1
ATOM 1076 O O . SER A 1 141 ? -16.624 -3.917 8.874 1.00 96.19 141 SER A O 1
ATOM 1078 N N . LEU A 1 142 ? -17.067 -1.707 8.876 1.00 96.62 142 LEU A N 1
ATOM 1079 C CA . LEU A 1 142 ? -15.697 -1.260 8.636 1.00 96.62 142 LEU A CA 1
ATOM 1080 C C . LEU A 1 142 ? -15.085 -0.631 9.887 1.00 96.62 142 LEU A C 1
ATOM 1082 O O . LEU A 1 142 ? -15.708 0.207 10.542 1.00 96.62 142 LEU A O 1
ATOM 1086 N N . ALA A 1 143 ? -13.842 -1.011 10.172 1.00 96.62 143 ALA A N 1
ATOM 1087 C CA . ALA A 1 143 ? -12.963 -0.265 11.067 1.00 96.62 143 ALA A CA 1
ATOM 1088 C C . ALA A 1 143 ? -12.481 1.036 10.385 1.00 96.62 143 ALA A C 1
ATOM 1090 O O . ALA A 1 143 ? -12.565 1.149 9.156 1.00 96.62 143 ALA A O 1
ATOM 1091 N N . PRO A 1 144 ? -11.937 2.009 11.144 1.00 97.12 144 PRO A N 1
ATOM 1092 C CA . PRO A 1 144 ? -11.191 3.119 10.555 1.00 97.12 144 PRO A CA 1
ATOM 1093 C C . PRO A 1 144 ? -10.106 2.606 9.600 1.00 97.12 144 PRO A C 1
ATOM 1095 O O . PRO A 1 144 ? -9.428 1.621 9.893 1.00 97.12 144 PRO A O 1
ATOM 1098 N N . VAL A 1 145 ? -9.931 3.274 8.460 1.00 97.94 145 VAL A N 1
ATOM 1099 C CA . VAL A 1 145 ? -8.889 2.922 7.489 1.00 97.94 145 VAL A CA 1
ATOM 1100 C C . VAL A 1 145 ? -7.527 3.261 8.082 1.00 97.94 145 VAL A C 1
ATOM 1102 O O . VAL A 1 145 ? -7.294 4.391 8.509 1.00 97.94 145 VAL A O 1
ATOM 1105 N N . VAL A 1 146 ? -6.605 2.304 8.090 1.00 98.19 146 VAL A N 1
ATOM 1106 C CA . VAL A 1 146 ? -5.278 2.513 8.678 1.00 98.19 146 VAL A CA 1
ATOM 1107 C C . VAL A 1 146 ? -4.264 2.862 7.593 1.00 98.19 146 VAL A C 1
ATOM 1109 O O . VAL A 1 146 ? -4.052 2.092 6.662 1.00 98.19 146 VAL A O 1
ATOM 1112 N N . LEU A 1 147 ? -3.621 4.020 7.718 1.00 97.81 147 LEU A N 1
ATOM 1113 C CA . LEU A 1 147 ? -2.534 4.492 6.865 1.00 97.81 147 LEU A CA 1
ATOM 1114 C C . LEU A 1 147 ? -1.201 4.078 7.501 1.00 97.81 147 LEU A C 1
ATOM 1116 O O . LEU A 1 147 ? -0.775 4.658 8.499 1.00 97.81 147 LEU A O 1
ATOM 1120 N N . ALA A 1 148 ? -0.553 3.058 6.944 1.00 97.25 148 ALA A N 1
ATOM 1121 C CA . ALA A 1 148 ? 0.621 2.425 7.530 1.00 97.25 148 ALA A CA 1
ATOM 1122 C C . ALA A 1 148 ? 1.922 2.822 6.815 1.00 97.25 148 ALA A C 1
ATOM 1124 O O . ALA A 1 148 ? 2.101 2.595 5.616 1.00 97.25 148 ALA A O 1
ATOM 1125 N N . HIS A 1 149 ? 2.858 3.387 7.575 1.00 96.56 149 HIS A N 1
ATOM 1126 C CA . HIS A 1 149 ? 4.189 3.779 7.103 1.00 96.56 149 HIS A CA 1
ATOM 1127 C C . HIS A 1 149 ? 5.224 2.675 7.329 1.00 96.56 149 HIS A C 1
ATOM 1129 O O . HIS A 1 149 ? 5.211 2.006 8.365 1.00 96.56 149 HIS A O 1
ATOM 1135 N N . GLN A 1 150 ? 6.158 2.534 6.382 1.00 95.94 150 GLN A N 1
ATOM 1136 C CA . GLN A 1 150 ? 7.202 1.504 6.354 1.00 95.94 150 GLN A CA 1
ATOM 1137 C C . GLN A 1 150 ? 6.631 0.093 6.558 1.00 95.94 150 GLN A C 1
ATOM 1139 O O . GLN A 1 150 ? 7.120 -0.705 7.360 1.00 95.94 150 GLN A O 1
ATOM 1144 N N . SER A 1 151 ? 5.550 -0.206 5.851 1.00 95.62 151 SER A N 1
ATOM 1145 C CA . SER A 1 151 ? 4.698 -1.365 6.103 1.00 95.62 151 SER A CA 1
ATOM 1146 C C . SER A 1 151 ? 5.012 -2.555 5.198 1.00 95.62 151 SER A C 1
ATOM 1148 O O . SER A 1 151 ? 5.444 -2.422 4.051 1.00 95.62 151 SER A O 1
ATOM 1150 N N . ARG A 1 152 ? 4.794 -3.763 5.717 1.00 96.50 152 ARG A N 1
ATOM 1151 C CA . ARG A 1 152 ? 4.746 -5.014 4.949 1.00 96.50 152 ARG A CA 1
ATOM 1152 C C . ARG A 1 152 ? 3.392 -5.673 5.137 1.00 96.50 152 ARG A C 1
ATOM 1154 O O . ARG A 1 152 ? 2.675 -5.348 6.072 1.00 96.50 152 ARG A O 1
ATOM 1161 N N . VAL A 1 153 ? 3.087 -6.651 4.285 1.00 96.81 153 VAL A N 1
ATOM 1162 C CA . VAL A 1 153 ? 1.811 -7.386 4.302 1.00 96.81 153 VAL A CA 1
ATOM 1163 C C . VAL A 1 153 ? 1.425 -7.843 5.715 1.00 96.81 153 VAL A C 1
ATOM 1165 O O . VAL A 1 153 ? 0.334 -7.531 6.174 1.00 96.81 153 VAL A O 1
ATOM 1168 N N . ALA A 1 154 ? 2.349 -8.483 6.439 1.00 97.06 154 ALA A N 1
ATOM 1169 C CA . ALA A 1 154 ? 2.080 -9.022 7.777 1.00 97.06 154 ALA A CA 1
ATOM 1170 C C . ALA A 1 154 ? 1.882 -7.961 8.878 1.00 97.06 154 ALA A C 1
ATOM 1172 O O . ALA A 1 154 ? 1.434 -8.305 9.962 1.00 97.06 154 ALA A O 1
ATOM 1173 N N . LEU A 1 155 ? 2.172 -6.678 8.621 1.00 97.75 155 LEU A N 1
ATOM 1174 C CA . LEU A 1 155 ? 1.795 -5.612 9.556 1.00 97.75 155 LEU A CA 1
ATOM 1175 C C . LEU A 1 155 ? 0.268 -5.536 9.717 1.00 97.75 155 LEU A C 1
ATOM 1177 O O . LEU A 1 155 ? -0.224 -5.144 10.770 1.00 97.75 155 LEU A O 1
ATOM 1181 N N . GLY A 1 156 ? -0.480 -5.930 8.679 1.00 97.44 156 GLY A N 1
ATOM 1182 C CA . GLY A 1 156 ? -1.935 -6.013 8.733 1.00 97.44 156 GLY A CA 1
ATOM 1183 C C . GLY A 1 156 ? -2.438 -6.947 9.835 1.00 97.44 156 GLY A C 1
ATOM 1184 O O . GLY A 1 156 ? -3.446 -6.623 10.456 1.00 97.44 156 GLY A O 1
ATOM 1185 N N . ASP A 1 157 ? -1.718 -8.035 10.126 1.00 96.75 157 ASP A N 1
ATOM 1186 C CA . ASP A 1 157 ? -2.085 -8.983 11.186 1.00 96.75 157 ASP A CA 1
ATOM 1187 C C . ASP A 1 157 ? -2.034 -8.298 12.560 1.00 96.75 157 ASP A C 1
ATOM 1189 O O . ASP A 1 157 ? -2.993 -8.349 13.325 1.00 96.75 157 ASP A O 1
ATOM 1193 N N . ASP A 1 158 ? -0.951 -7.566 12.824 1.00 96.56 158 ASP A N 1
ATOM 1194 C CA . ASP A 1 158 ? -0.705 -6.859 14.085 1.00 96.56 158 ASP A CA 1
ATOM 1195 C C . ASP A 1 158 ? -1.720 -5.721 14.333 1.00 96.56 158 ASP A C 1
ATOM 1197 O O . ASP A 1 158 ? -2.266 -5.548 15.429 1.00 96.56 158 ASP A O 1
ATOM 1201 N N . ILE A 1 159 ? -2.044 -4.966 13.277 1.00 97.75 159 ILE A N 1
ATOM 1202 C CA . ILE A 1 159 ? -3.086 -3.929 13.321 1.00 97.75 159 ILE A CA 1
ATOM 1203 C C . ILE A 1 159 ? -4.465 -4.572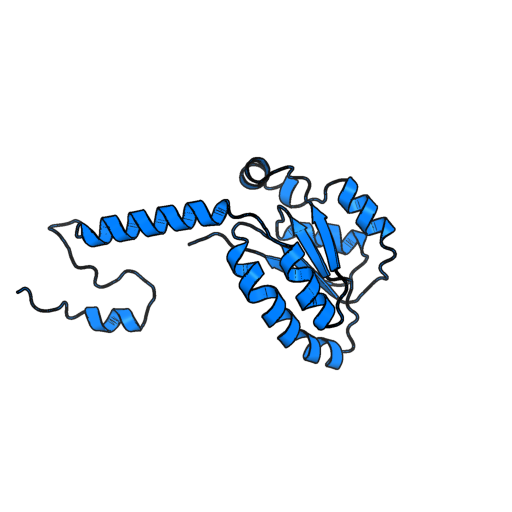 13.527 1.00 97.75 159 ILE A C 1
ATOM 1205 O O . ILE A 1 159 ? -5.261 -4.091 14.336 1.00 97.75 159 ILE A O 1
ATOM 1209 N N . GLY A 1 160 ? -4.752 -5.654 12.800 1.00 97.06 160 GLY A N 1
ATOM 1210 C CA . GLY A 1 160 ? -6.016 -6.381 12.875 1.00 97.06 160 GLY A CA 1
ATOM 1211 C C . GLY A 1 160 ? -6.275 -6.952 14.263 1.00 97.06 160 GLY A C 1
ATOM 1212 O O . GLY A 1 160 ? -7.382 -6.801 14.778 1.00 97.06 160 GLY A O 1
ATOM 1213 N N . GLU A 1 161 ? -5.254 -7.531 14.895 1.00 96.50 161 GLU A N 1
ATOM 1214 C CA . GLU A 1 161 ? -5.320 -8.023 16.272 1.00 96.50 161 GLU A CA 1
ATOM 1215 C C . GLU A 1 161 ? -5.584 -6.879 17.258 1.00 96.50 161 GLU A C 1
ATOM 1217 O O . GLU A 1 161 ? -6.503 -6.963 18.077 1.00 96.50 161 GLU A O 1
ATOM 1222 N N . THR A 1 162 ? -4.855 -5.767 17.121 1.00 96.12 162 THR A N 1
ATOM 1223 C CA . THR A 1 162 ? -5.004 -4.591 17.994 1.00 96.12 162 THR A CA 1
ATOM 1224 C C . THR A 1 162 ? -6.411 -3.986 17.903 1.00 96.12 162 THR A C 1
ATOM 1226 O O . THR A 1 162 ? -7.014 -3.652 18.924 1.00 96.12 162 THR A O 1
ATOM 1229 N N . LEU A 1 163 ? -6.973 -3.891 16.692 1.00 96.31 163 LEU A N 1
ATOM 1230 C CA . LEU A 1 163 ? -8.319 -3.358 16.445 1.00 96.31 163 LEU A CA 1
ATOM 1231 C C . LEU A 1 163 ? -9.434 -4.413 16.548 1.00 96.31 163 LEU A C 1
ATOM 1233 O O . LEU A 1 163 ? -10.611 -4.079 16.397 1.00 96.31 163 LEU A O 1
ATOM 1237 N N . LYS A 1 164 ? -9.087 -5.679 16.815 1.00 96.25 164 LYS A N 1
ATOM 1238 C CA . LYS A 1 164 ? -10.018 -6.817 16.896 1.00 96.25 164 LYS A CA 1
ATOM 1239 C C . LYS A 1 164 ? -10.883 -6.964 15.635 1.00 96.25 164 LYS A C 1
ATOM 1241 O O . LYS A 1 164 ? -12.085 -7.227 15.722 1.00 96.25 164 LYS A O 1
ATOM 1246 N N . ALA A 1 165 ? -10.282 -6.762 14.464 1.00 97.06 165 ALA A N 1
ATOM 1247 C CA . ALA A 1 165 ? -10.947 -6.938 13.178 1.00 97.06 165 ALA A CA 1
ATOM 1248 C C . ALA A 1 165 ? -11.044 -8.428 12.814 1.00 97.06 165 ALA A C 1
ATOM 1250 O O . ALA A 1 165 ? -10.101 -9.188 13.023 1.00 97.06 165 ALA A O 1
ATOM 1251 N N . ARG A 1 166 ? -12.173 -8.859 12.238 1.00 97.12 166 ARG A N 1
ATOM 1252 C CA . ARG A 1 166 ? -12.365 -10.267 11.831 1.00 97.12 166 ARG A CA 1
ATOM 1253 C C . ARG A 1 166 ? -11.593 -10.630 10.561 1.00 97.12 166 ARG A C 1
ATOM 1255 O O . ARG A 1 166 ? -11.232 -11.791 10.383 1.00 97.12 166 ARG A O 1
ATOM 1262 N N . ALA A 1 167 ? -11.371 -9.656 9.684 1.00 97.44 167 ALA A N 1
ATOM 1263 C CA . ALA A 1 167 ? -10.590 -9.788 8.464 1.00 97.44 167 ALA A CA 1
ATOM 1264 C C . ALA A 1 167 ? -9.818 -8.496 8.171 1.00 97.44 167 ALA A C 1
ATOM 1266 O O . ALA A 1 167 ? -10.267 -7.396 8.505 1.00 97.44 167 ALA A O 1
ATOM 1267 N N . VAL A 1 168 ? -8.676 -8.633 7.496 1.00 98.00 168 VAL A N 1
ATOM 1268 C CA . VAL A 1 168 ? -7.829 -7.511 7.079 1.00 98.00 168 VAL A CA 1
ATOM 1269 C C . VAL A 1 168 ? -7.576 -7.595 5.579 1.00 98.00 168 VAL A C 1
ATOM 1271 O O . VAL A 1 168 ? -7.170 -8.639 5.071 1.00 98.00 168 VAL A O 1
ATOM 1274 N N . ALA A 1 169 ? -7.790 -6.488 4.872 1.00 97.50 169 ALA A N 1
ATOM 1275 C CA . ALA A 1 169 ? -7.353 -6.311 3.494 1.00 97.50 169 ALA A CA 1
ATOM 1276 C C . ALA A 1 169 ? -6.318 -5.186 3.437 1.00 97.50 169 ALA A C 1
ATOM 1278 O O . ALA A 1 169 ? -6.589 -4.058 3.855 1.00 97.50 169 ALA A O 1
ATOM 1279 N N . ILE A 1 170 ? -5.132 -5.492 2.910 1.00 97.25 170 ILE A N 1
ATOM 1280 C CA . ILE A 1 170 ? -4.038 -4.530 2.789 1.00 97.25 170 ILE A CA 1
ATOM 1281 C C . ILE A 1 170 ? -3.807 -4.137 1.327 1.00 97.25 170 ILE A C 1
ATOM 1283 O O . ILE A 1 170 ? -3.569 -4.979 0.464 1.00 97.25 170 ILE A O 1
ATOM 1287 N N . LEU A 1 171 ? -3.870 -2.835 1.061 1.00 96.62 171 LEU A N 1
ATOM 1288 C CA . LEU A 1 171 ? -3.487 -2.204 -0.196 1.00 96.62 171 LEU A CA 1
ATOM 1289 C C . LEU A 1 171 ? -2.042 -1.738 -0.051 1.00 96.62 171 LEU A C 1
ATOM 1291 O O . LEU A 1 171 ? -1.783 -0.761 0.650 1.00 96.62 171 LEU A O 1
ATOM 1295 N N . ILE A 1 172 ? -1.104 -2.457 -0.667 1.00 95.06 172 ILE A N 1
ATOM 1296 C CA . ILE A 1 172 ? 0.329 -2.251 -0.443 1.00 95.06 172 ILE A CA 1
ATOM 1297 C C . ILE A 1 172 ? 1.095 -1.988 -1.735 1.00 95.06 172 ILE A C 1
ATOM 1299 O O . ILE A 1 172 ? 0.826 -2.587 -2.774 1.00 95.06 172 ILE A O 1
ATOM 1303 N N . GLY A 1 173 ? 2.075 -1.089 -1.653 1.00 92.31 173 GLY A N 1
ATOM 1304 C CA . GLY A 1 173 ? 2.970 -0.775 -2.756 1.00 92.31 173 GLY A CA 1
ATOM 1305 C C . GLY A 1 173 ? 3.928 -1.922 -3.043 1.00 92.31 173 GLY A C 1
ATOM 1306 O O . GLY A 1 173 ? 4.795 -2.239 -2.225 1.00 92.31 173 GLY A O 1
ATOM 1307 N N . GLU A 1 174 ? 3.797 -2.534 -4.214 1.00 91.12 174 GLU A N 1
ATOM 1308 C CA . GLU A 1 174 ? 4.708 -3.584 -4.665 1.00 91.12 174 GLU A CA 1
ATOM 1309 C C . GLU A 1 174 ? 6.092 -3.040 -5.056 1.00 91.12 174 GLU A C 1
ATOM 1311 O O . GLU A 1 174 ? 6.352 -1.834 -5.065 1.00 91.12 174 GLU A O 1
ATOM 1316 N N . ARG A 1 175 ? 7.021 -3.956 -5.355 1.00 89.38 175 ARG A N 1
ATOM 1317 C CA . ARG A 1 175 ? 8.360 -3.603 -5.836 1.00 89.38 175 ARG A CA 1
ATOM 1318 C C . ARG A 1 175 ? 8.248 -2.904 -7.203 1.00 89.38 175 ARG A C 1
ATOM 1320 O O . ARG A 1 175 ? 7.615 -3.473 -8.089 1.00 89.38 175 ARG A O 1
ATOM 1327 N N . PRO A 1 176 ? 8.898 -1.742 -7.411 1.00 86.44 176 PRO A N 1
ATOM 1328 C CA . PRO A 1 176 ? 9.019 -1.152 -8.743 1.00 86.44 176 PRO A CA 1
ATOM 1329 C C . PRO A 1 176 ? 9.670 -2.127 -9.735 1.00 86.44 176 PRO A C 1
ATOM 1331 O O . PRO A 1 176 ? 10.646 -2.798 -9.383 1.00 86.44 176 PRO A O 1
ATOM 1334 N N . GLY A 1 177 ? 9.105 -2.209 -10.942 1.00 83.25 177 GLY A N 1
ATOM 1335 C CA . GLY A 1 177 ? 9.623 -3.020 -12.052 1.00 83.25 177 GLY A CA 1
ATOM 1336 C C . GLY A 1 177 ? 10.812 -2.406 -12.780 1.00 83.25 177 GLY A C 1
ATOM 1337 O O . GLY A 1 177 ? 11.117 -1.214 -12.547 1.00 83.25 177 GLY A O 1
#

Secondary structure (DSSP, 8-state):
-PPPPTTGGGGGG-SS--S---BTTB--HHHHHHHHHHHHHHHHHHH----THHHHHHHHHTT--EEEEEBS--SHHHHHH-TTGGGSB-HHHHHHHHHT-PPP-SEEEEEE-TT-HHHHHHHHHHHHHHHHHHHHHTT--BPPEEEEES--TTHHHHHHHHHT-SEEEEEE-PPP-

Radius of gyration: 21.13 Å; chains: 1; bounding box: 51×24×67 Å

pLDDT: mean 93.66, std 6.69, range [47.31, 98.19]

Sequence (177 aa):
MNPPDAWNPLREFTDARIALGRSGASLPTREVLNFGLAHARARDAIHQPFASDQLVQPLAELGLSTLTVRSAASDRHVYLHRPDLGRQLNEESRADLAASGARPADLLLVIGDGLSSYAVQRQAVPLIRALLPYLKTLGLSLAPVVLAHQSRVALGDDIGETLKARAVAILIGERPG